Protein AF-A0A1V6D6X5-F1 (afdb_monomer_lite)

Sequence (131 aa):
MLKNALMAVAVLGLVVCLPGCKSKQEQAADQMIDVMQDIANALKTVKDKESAEAAATQIKDLAKKGSEIGKEYKELEKAMSKEERKKMDETYEPKVEEIGKQIEAEMKRIATEVKDPAALMKLGAAMAEMK

Foldseek 3Di:
DDDDDDDDPPPDDDPPPPVPDDDLLRVLLVLLLVLLLVLLVLLVQDQEQVSLLVSLVSLLVSLVVNVVSVVVNVVVVVVDDPVRVVVCCVVRVVSCVVSVVSNVVSLVCCVVRYPDVNSNVSNVVSVVVSD

pLDDT: mean 84.92, std 17.96, range [36.97, 97.69]

Radius of gyration: 22.48 Å; chains: 1; bounding box: 68×30×64 Å

Secondary structure (DSSP, 8-state):
------------S-----TT---HHHHHHHHHHHHHHHHHHHHHT-SSHHHHHHHHHHHHHHHHHHHHHHHHHHHHHHT--HHHHHHHHHHHHHHHHHHHHHHHHHHHHHHHH---HHHHHHHHHHHHTT-

Structure (mmCIF, N/CA/C/O backbone):
data_AF-A0A1V6D6X5-F1
#
_entry.id   AF-A0A1V6D6X5-F1
#
loop_
_atom_site.group_PDB
_atom_site.id
_atom_site.type_symbol
_atom_site.label_atom_id
_atom_site.label_alt_id
_atom_site.label_comp_id
_atom_site.label_asym_id
_atom_site.label_entity_id
_atom_site.label_seq_id
_atom_site.pdbx_PDB_ins_code
_atom_site.Cartn_x
_atom_site.Cartn_y
_atom_site.Cartn_z
_atom_site.occupancy
_atom_site.B_iso_or_equiv
_atom_site.auth_seq_id
_atom_site.auth_comp_id
_atom_site.auth_asym_id
_atom_site.auth_atom_id
_atom_site.pdbx_PDB_model_num
ATOM 1 N N . MET A 1 1 ? 47.234 -21.828 -45.106 1.00 37.16 1 MET A N 1
ATOM 2 C CA . MET A 1 1 ? 47.512 -20.392 -44.911 1.00 37.16 1 MET A CA 1
ATOM 3 C C . MET A 1 1 ? 46.395 -19.808 -44.055 1.00 37.16 1 MET A C 1
ATOM 5 O O . MET A 1 1 ? 45.322 -19.544 -44.570 1.00 37.16 1 MET A O 1
ATOM 9 N N . LEU A 1 2 ? 46.621 -19.701 -42.740 1.00 40.41 2 LEU A N 1
ATOM 10 C CA . LEU A 1 2 ? 45.872 -18.787 -41.872 1.00 40.41 2 LEU A CA 1
ATOM 11 C C . LEU A 1 2 ? 46.326 -17.366 -42.211 1.00 40.41 2 LEU A C 1
ATOM 13 O O . LEU A 1 2 ? 47.541 -17.159 -42.239 1.00 40.41 2 LEU A O 1
ATOM 17 N N . LYS A 1 3 ? 45.390 -16.429 -42.420 1.00 36.97 3 LYS A N 1
ATOM 18 C CA . LYS A 1 3 ? 45.539 -14.987 -42.139 1.00 36.97 3 LYS A CA 1
ATOM 19 C C . LYS A 1 3 ? 44.282 -14.209 -42.563 1.00 36.97 3 LYS A C 1
ATOM 21 O O . LYS A 1 3 ? 43.959 -14.186 -43.743 1.00 36.97 3 LYS A O 1
ATOM 26 N N . ASN A 1 4 ? 43.703 -13.507 -41.580 1.00 39.91 4 ASN A N 1
ATOM 27 C CA . ASN A 1 4 ? 42.884 -12.284 -41.690 1.00 39.91 4 ASN A CA 1
ATOM 28 C C . ASN A 1 4 ? 41.402 -12.500 -42.054 1.00 39.91 4 ASN A C 1
ATOM 30 O O . ASN A 1 4 ? 41.104 -13.172 -43.026 1.00 39.91 4 ASN A O 1
ATOM 34 N N . ALA A 1 5 ? 40.397 -11.930 -41.391 1.00 43.31 5 ALA A N 1
ATOM 35 C CA . ALA A 1 5 ? 40.266 -11.056 -40.222 1.00 43.31 5 ALA A CA 1
ATOM 36 C C . ALA A 1 5 ? 38.785 -11.197 -39.787 1.00 43.31 5 ALA A C 1
ATOM 38 O O . ALA A 1 5 ? 37.908 -11.316 -40.634 1.00 43.31 5 ALA A O 1
ATOM 39 N N . LEU A 1 6 ? 38.479 -11.494 -38.525 1.00 43.44 6 LEU A N 1
ATOM 40 C CA . LEU A 1 6 ? 38.196 -10.532 -37.453 1.00 43.44 6 LEU A CA 1
ATOM 41 C C . LEU A 1 6 ? 37.136 -9.463 -37.810 1.00 43.44 6 LEU A C 1
ATOM 43 O O . LEU A 1 6 ? 37.349 -8.656 -38.706 1.00 43.44 6 LEU A O 1
ATOM 47 N N . MET A 1 7 ? 36.093 -9.415 -36.969 1.00 46.72 7 MET A N 1
ATOM 48 C CA . MET A 1 7 ? 35.145 -8.310 -36.734 1.00 46.72 7 MET A CA 1
ATOM 49 C C . MET A 1 7 ? 33.996 -8.114 -37.735 1.00 46.72 7 MET A C 1
ATOM 51 O O . MET A 1 7 ? 34.069 -7.299 -38.645 1.00 46.72 7 MET A O 1
ATOM 55 N N . ALA A 1 8 ? 32.858 -8.742 -37.432 1.00 42.41 8 ALA A N 1
ATOM 56 C CA . ALA A 1 8 ? 31.541 -8.124 -37.613 1.00 42.41 8 ALA A CA 1
ATOM 57 C C . ALA A 1 8 ? 30.554 -8.697 -36.578 1.00 42.41 8 ALA A C 1
ATOM 59 O O . ALA A 1 8 ? 29.544 -9.310 -36.911 1.00 42.41 8 ALA A O 1
ATOM 60 N N . VAL A 1 9 ? 30.872 -8.529 -35.289 1.00 47.44 9 VAL A N 1
ATOM 61 C CA . VAL A 1 9 ? 29.873 -8.646 -34.217 1.00 47.44 9 VAL A CA 1
ATOM 62 C C . VAL A 1 9 ? 29.096 -7.334 -34.210 1.00 47.44 9 VAL A C 1
ATOM 64 O O . VAL A 1 9 ? 29.437 -6.394 -33.503 1.00 47.44 9 VAL A O 1
ATOM 67 N N . ALA A 1 10 ? 28.065 -7.264 -35.042 1.00 45.91 10 ALA A N 1
ATOM 68 C CA . ALA A 1 10 ? 26.956 -6.341 -34.863 1.00 45.91 10 ALA A CA 1
ATOM 69 C C . ALA A 1 10 ? 25.715 -7.201 -34.620 1.00 45.91 10 ALA A C 1
ATOM 71 O O . ALA A 1 10 ? 24.846 -7.343 -35.476 1.00 45.91 10 ALA A O 1
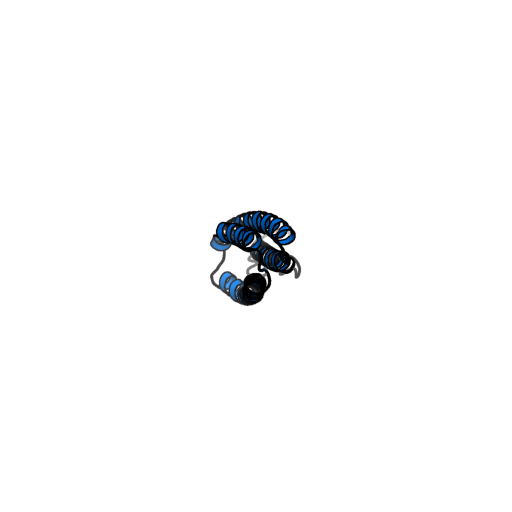ATOM 72 N N . VAL A 1 11 ? 25.685 -7.842 -33.445 1.00 45.53 11 VAL A N 1
ATOM 73 C CA . VAL A 1 11 ? 24.476 -8.461 -32.892 1.00 45.53 11 VAL A CA 1
ATOM 74 C C . VAL A 1 11 ? 23.557 -7.316 -32.477 1.00 45.53 11 VAL A C 1
ATOM 76 O O . VAL A 1 11 ? 23.514 -6.888 -31.328 1.00 45.53 11 VAL A O 1
ATOM 79 N N . LEU A 1 12 ? 22.879 -6.762 -33.474 1.00 49.84 12 LEU A N 1
ATOM 80 C CA . LEU A 1 12 ? 21.722 -5.904 -33.322 1.00 49.84 12 LEU A CA 1
ATOM 81 C C . LEU A 1 12 ? 20.514 -6.844 -33.270 1.00 49.84 12 LEU A C 1
ATOM 83 O O . LEU A 1 12 ? 20.208 -7.513 -34.253 1.00 49.84 12 LEU A O 1
ATOM 87 N N . GLY A 1 13 ? 19.850 -6.911 -32.117 1.00 48.31 13 GLY A N 1
ATOM 88 C CA . GLY A 1 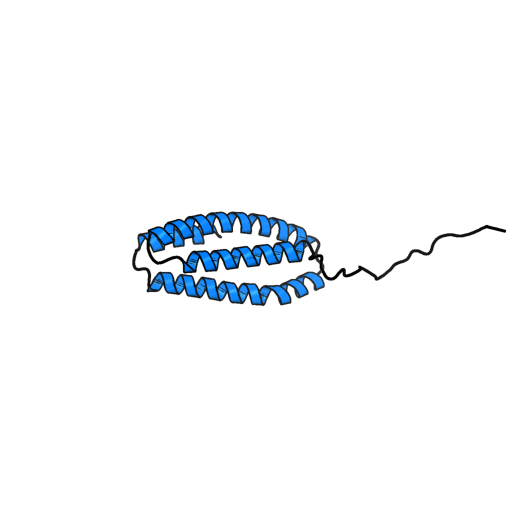13 ? 18.493 -7.455 -32.039 1.00 48.31 13 GLY A CA 1
ATOM 89 C C . GLY A 1 13 ? 18.346 -8.921 -31.634 1.00 48.31 13 GLY A C 1
ATOM 90 O O . GLY A 1 13 ? 17.581 -9.644 -32.260 1.00 48.31 13 GLY A O 1
ATOM 91 N N . LEU A 1 14 ? 18.982 -9.351 -30.543 1.00 45.53 14 LEU A N 1
ATOM 92 C CA . LEU A 1 14 ? 18.427 -10.462 -29.764 1.00 45.53 14 LEU A CA 1
ATOM 93 C C . LEU A 1 14 ? 18.728 -10.269 -28.275 1.00 45.53 14 LEU A C 1
ATOM 95 O O . LEU A 1 14 ? 19.598 -10.916 -27.695 1.00 45.53 14 LEU A O 1
ATOM 99 N N . VAL A 1 15 ? 17.983 -9.354 -27.646 1.00 52.56 15 VAL A N 1
ATOM 100 C CA . VAL A 1 15 ? 17.699 -9.487 -26.215 1.00 52.56 15 VAL A CA 1
ATOM 101 C C . VAL A 1 15 ? 16.956 -10.809 -26.087 1.00 52.56 15 VAL A C 1
ATOM 103 O O . VAL A 1 15 ? 15.800 -10.937 -26.481 1.00 52.56 15 VAL A O 1
ATOM 106 N N . VAL A 1 16 ? 17.681 -11.824 -25.637 1.00 45.62 16 VAL A N 1
ATOM 107 C CA . VAL A 1 16 ? 17.144 -13.129 -25.290 1.00 45.62 16 VAL A CA 1
ATOM 108 C C . VAL A 1 16 ? 16.119 -12.897 -24.181 1.00 45.62 16 VAL A C 1
ATOM 110 O O . VAL A 1 16 ? 16.478 -12.735 -23.018 1.00 45.62 16 VAL A O 1
ATOM 113 N N . CYS A 1 17 ? 14.836 -12.857 -24.541 1.00 43.69 17 CYS A N 1
ATOM 114 C CA . CYS A 1 17 ? 13.752 -13.110 -23.605 1.00 43.69 17 CYS A CA 1
ATOM 115 C C . CYS A 1 17 ? 13.908 -14.554 -23.125 1.00 43.69 17 CYS A C 1
ATOM 117 O O . CYS A 1 17 ? 13.378 -15.479 -23.737 1.00 43.69 17 CYS A O 1
ATOM 119 N N . LEU A 1 18 ? 14.656 -14.751 -22.040 1.00 44.41 18 LEU A N 1
ATOM 120 C CA . LEU A 1 18 ? 14.445 -15.905 -21.180 1.00 44.41 18 LEU A CA 1
ATOM 121 C C . LEU A 1 18 ? 13.045 -15.725 -20.572 1.00 44.41 18 LEU A C 1
ATOM 123 O O . LEU A 1 18 ? 12.845 -14.761 -19.826 1.00 44.41 18 LEU A O 1
ATOM 127 N N . PRO A 1 19 ? 12.063 -16.586 -20.888 1.00 45.12 19 PRO A N 1
ATOM 128 C CA . PRO A 1 19 ? 10.746 -16.524 -20.272 1.00 45.12 19 PRO A CA 1
ATOM 129 C C . PRO A 1 19 ? 10.896 -16.969 -18.814 1.00 45.12 19 PRO A C 1
ATOM 131 O O . PRO A 1 19 ? 10.827 -18.154 -18.506 1.00 45.12 19 PRO A O 1
ATOM 134 N N . GLY A 1 20 ? 11.205 -16.035 -17.915 1.00 53.75 20 GLY A N 1
ATOM 135 C CA . GLY A 1 20 ? 11.351 -16.358 -16.494 1.00 53.75 20 GLY A CA 1
ATOM 136 C C . GLY A 1 20 ? 12.081 -15.333 -15.634 1.00 53.75 20 GLY A C 1
ATOM 137 O O . GLY A 1 20 ? 11.862 -15.320 -14.426 1.00 53.75 20 GLY A O 1
ATOM 138 N N . CYS A 1 21 ? 12.896 -14.443 -16.206 1.00 55.16 21 CYS A N 1
ATOM 139 C CA . CYS A 1 21 ? 13.490 -13.347 -15.437 1.00 55.16 21 CYS A CA 1
ATOM 140 C C . CYS A 1 21 ? 12.652 -12.084 -15.620 1.00 55.16 21 CYS A C 1
ATOM 142 O O . CYS A 1 21 ? 12.795 -11.389 -16.622 1.00 55.16 21 CYS A O 1
ATOM 144 N N . LYS A 1 22 ? 11.784 -11.797 -14.643 1.00 74.88 22 LYS A N 1
ATOM 145 C CA . LYS A 1 22 ? 11.149 -10.479 -14.528 1.00 74.88 22 LYS A CA 1
ATOM 146 C C . LYS A 1 22 ? 12.233 -9.405 -14.441 1.00 74.88 22 LYS A C 1
ATOM 148 O O . LYS A 1 22 ? 13.256 -9.603 -13.779 1.00 74.88 22 LYS A O 1
ATOM 153 N N . SER A 1 23 ? 12.009 -8.282 -15.110 1.00 86.31 23 SER A N 1
ATOM 154 C CA . SER A 1 23 ? 12.841 -7.090 -14.952 1.00 86.31 23 SER A CA 1
ATOM 155 C C . SER A 1 23 ? 12.751 -6.559 -13.515 1.00 86.31 23 SER A C 1
ATOM 157 O O . SER A 1 23 ? 11.817 -6.875 -12.775 1.00 86.31 23 SER A O 1
ATOM 159 N N . LYS A 1 24 ? 13.716 -5.731 -13.096 1.00 89.19 24 LYS A N 1
ATOM 160 C CA . LYS A 1 24 ? 13.664 -5.095 -11.766 1.00 89.19 24 LYS A CA 1
ATOM 161 C C . LYS A 1 24 ? 12.422 -4.211 -11.616 1.00 89.19 24 LYS A C 1
ATOM 163 O O . LYS A 1 24 ? 11.856 -4.124 -10.536 1.00 89.19 24 LYS A O 1
ATOM 168 N N . GLN A 1 25 ? 11.984 -3.602 -12.714 1.00 88.56 25 GLN A N 1
ATOM 169 C CA . GLN A 1 25 ? 10.787 -2.777 -12.816 1.00 88.56 25 GLN A CA 1
ATOM 170 C C . GLN A 1 25 ? 9.518 -3.595 -12.562 1.00 88.56 25 GLN A C 1
ATOM 172 O O . GLN A 1 25 ? 8.711 -3.225 -11.716 1.00 88.56 25 GLN A O 1
ATOM 177 N N . GLU A 1 26 ? 9.368 -4.726 -13.257 1.00 90.06 26 GLU A N 1
ATOM 178 C CA . GLU A 1 26 ? 8.241 -5.647 -13.062 1.00 90.06 26 GLU A CA 1
ATOM 179 C C . GLU A 1 26 ? 8.254 -6.252 -11.656 1.00 90.06 26 GLU A C 1
ATOM 181 O O . GLU A 1 26 ? 7.208 -6.361 -11.026 1.00 90.06 26 GLU A O 1
ATOM 186 N N . GLN A 1 27 ? 9.433 -6.589 -11.125 1.00 93.25 27 GLN A N 1
ATOM 187 C CA . GLN A 1 27 ? 9.561 -7.081 -9.755 1.00 93.25 27 GLN A CA 1
ATOM 188 C C . GLN A 1 27 ? 9.121 -6.030 -8.728 1.00 93.25 27 GLN A C 1
ATOM 190 O O . GLN A 1 27 ? 8.327 -6.353 -7.850 1.00 93.25 27 GLN A O 1
ATOM 195 N N . ALA A 1 28 ? 9.579 -4.782 -8.850 1.00 93.44 28 ALA A N 1
ATOM 196 C CA . ALA A 1 28 ? 9.163 -3.699 -7.961 1.00 93.44 28 ALA A CA 1
ATOM 197 C C . ALA A 1 28 ? 7.655 -3.403 -8.084 1.00 93.44 28 ALA A C 1
ATOM 199 O O . ALA A 1 28 ? 6.982 -3.181 -7.076 1.00 93.44 28 ALA A O 1
ATOM 200 N N . ALA A 1 29 ? 7.100 -3.453 -9.299 1.00 92.62 29 ALA A N 1
ATOM 201 C CA . ALA A 1 29 ? 5.666 -3.292 -9.529 1.00 92.62 29 ALA A CA 1
ATOM 202 C C . ALA A 1 29 ? 4.848 -4.424 -8.884 1.00 92.62 29 ALA A C 1
ATOM 204 O O . ALA A 1 29 ? 3.882 -4.151 -8.176 1.00 92.62 29 ALA A O 1
ATOM 205 N N . ASP A 1 30 ? 5.258 -5.684 -9.056 1.00 94.50 30 ASP A N 1
ATOM 206 C CA . ASP A 1 30 ? 4.615 -6.830 -8.404 1.00 94.50 30 ASP A CA 1
ATOM 207 C C . ASP A 1 30 ? 4.690 -6.728 -6.877 1.00 94.50 30 ASP A C 1
ATOM 209 O O . ASP A 1 30 ? 3.688 -6.925 -6.199 1.00 94.50 30 ASP A O 1
ATOM 213 N N . GLN A 1 31 ? 5.844 -6.350 -6.323 1.00 95.62 31 GLN A N 1
ATOM 214 C CA . GLN A 1 31 ? 5.986 -6.167 -4.878 1.00 95.62 31 GLN A CA 1
ATOM 215 C C . GLN A 1 31 ? 5.073 -5.058 -4.344 1.00 95.62 31 GLN A C 1
ATOM 217 O O . GLN A 1 31 ? 4.564 -5.165 -3.229 1.00 95.62 31 GLN A O 1
ATO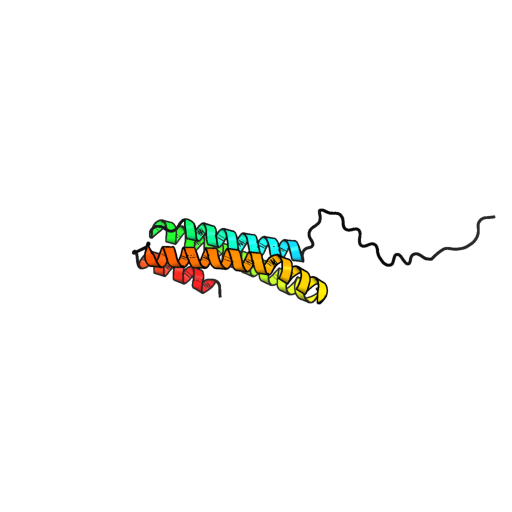M 222 N N . MET A 1 32 ? 4.854 -3.994 -5.120 1.00 94.88 32 MET A N 1
ATOM 223 C CA . MET A 1 32 ? 3.908 -2.943 -4.753 1.00 94.88 32 MET A CA 1
ATOM 224 C C . MET A 1 32 ? 2.456 -3.447 -4.790 1.00 94.88 32 MET A C 1
ATOM 226 O O . MET A 1 32 ? 1.672 -3.123 -3.897 1.00 94.88 32 MET A O 1
ATOM 230 N N . ILE A 1 33 ? 2.102 -4.261 -5.788 1.00 96.31 33 ILE A N 1
ATOM 231 C CA . ILE A 1 33 ? 0.803 -4.946 -5.858 1.00 96.31 33 ILE A CA 1
ATOM 232 C C . ILE A 1 33 ? 0.597 -5.843 -4.634 1.00 96.31 33 ILE A C 1
ATOM 234 O O . ILE A 1 33 ? -0.451 -5.755 -3.995 1.00 96.31 33 ILE A O 1
ATOM 238 N N . ASP A 1 34 ? 1.604 -6.631 -4.257 1.00 97.25 34 ASP A N 1
ATOM 239 C CA . ASP A 1 34 ? 1.553 -7.486 -3.069 1.00 97.25 34 ASP A CA 1
ATOM 240 C C . ASP A 1 34 ? 1.326 -6.657 -1.797 1.00 97.25 34 ASP A C 1
ATOM 242 O O . ASP A 1 34 ? 0.464 -6.991 -0.988 1.00 97.25 34 ASP A O 1
ATOM 246 N N . VAL A 1 35 ? 2.024 -5.523 -1.645 1.00 97.44 35 VAL A N 1
ATOM 247 C CA . VAL A 1 35 ? 1.814 -4.606 -0.510 1.00 97.44 35 VAL A CA 1
ATOM 248 C C . VAL A 1 35 ? 0.373 -4.093 -0.466 1.00 97.44 35 VAL A C 1
ATOM 250 O O . VAL A 1 35 ? -0.243 -4.103 0.599 1.00 97.44 35 VAL A O 1
ATOM 253 N N . MET A 1 36 ? -0.193 -3.663 -1.596 1.00 95.56 36 MET A N 1
ATOM 254 C CA . MET A 1 36 ? -1.587 -3.206 -1.635 1.00 95.56 36 MET A CA 1
ATOM 255 C C . MET A 1 36 ? -2.569 -4.336 -1.308 1.00 95.56 36 MET A C 1
ATOM 257 O O . MET A 1 36 ? -3.545 -4.124 -0.585 1.00 95.56 36 MET A O 1
ATOM 261 N N . GLN A 1 37 ? -2.305 -5.546 -1.800 1.00 97.69 37 GLN A N 1
ATOM 262 C CA . GLN A 1 37 ? -3.130 -6.714 -1.516 1.00 97.69 37 GLN A CA 1
ATOM 263 C C . GLN A 1 37 ? -3.074 -7.096 -0.032 1.00 97.69 37 GLN A C 1
ATOM 265 O O . GLN A 1 37 ? -4.109 -7.419 0.557 1.00 97.69 37 GLN A O 1
ATOM 270 N N . ASP A 1 38 ? -1.897 -7.009 0.588 1.00 97.56 38 ASP A N 1
ATOM 271 C CA . ASP A 1 38 ? -1.699 -7.244 2.017 1.00 97.56 38 ASP A CA 1
ATOM 272 C C . ASP A 1 38 ? -2.426 -6.198 2.868 1.00 97.56 38 ASP A C 1
ATOM 274 O O . ASP A 1 38 ? -3.026 -6.548 3.884 1.00 97.56 38 ASP A O 1
ATOM 278 N N . ILE A 1 39 ? -2.467 -4.935 2.431 1.00 96.31 39 ILE A N 1
ATOM 279 C CA . ILE A 1 39 ? -3.268 -3.889 3.086 1.00 96.31 39 ILE A CA 1
ATOM 280 C C . ILE A 1 39 ? -4.757 -4.230 3.010 1.00 96.31 39 ILE A C 1
ATOM 282 O O . ILE A 1 39 ? -5.443 -4.204 4.033 1.00 96.31 39 ILE A O 1
ATOM 286 N N . ALA A 1 40 ? -5.263 -4.609 1.832 1.00 96.44 40 ALA A N 1
ATOM 287 C CA . ALA A 1 40 ? -6.651 -5.046 1.686 1.00 96.44 40 ALA A CA 1
ATOM 288 C C . ALA A 1 40 ? -6.963 -6.240 2.605 1.00 96.44 40 ALA A C 1
ATOM 290 O O . ALA A 1 40 ? -8.017 -6.291 3.240 1.00 96.44 40 ALA A O 1
ATOM 291 N N . ASN A 1 41 ? -6.032 -7.188 2.725 1.00 97.38 41 ASN A N 1
ATOM 292 C CA . ASN A 1 41 ? -6.180 -8.347 3.599 1.00 97.38 41 ASN A CA 1
ATOM 293 C C . ASN A 1 41 ? -6.151 -7.973 5.085 1.00 97.38 41 ASN A C 1
ATOM 295 O O . ASN A 1 41 ? -6.965 -8.497 5.842 1.00 97.38 41 ASN A O 1
ATOM 299 N N . ALA A 1 42 ? -5.292 -7.042 5.503 1.00 97.06 42 ALA A N 1
ATOM 300 C CA . ALA A 1 42 ? -5.282 -6.524 6.869 1.00 97.06 42 ALA A CA 1
ATOM 301 C C . ALA A 1 42 ? -6.629 -5.871 7.218 1.00 97.06 42 ALA A C 1
ATOM 303 O O . ALA A 1 42 ? -7.213 -6.173 8.260 1.00 97.06 42 ALA A O 1
ATOM 304 N N . LEU A 1 43 ? -7.185 -5.059 6.313 1.00 96.25 43 LEU A N 1
ATOM 305 C CA . LEU A 1 43 ? -8.490 -4.413 6.496 1.00 96.25 43 LEU A CA 1
ATOM 306 C C . LEU A 1 43 ? -9.648 -5.420 6.627 1.00 96.25 43 LEU A C 1
ATOM 308 O O . LEU A 1 43 ? -10.524 -5.239 7.475 1.00 96.25 43 LEU A O 1
ATOM 312 N N . LYS A 1 44 ? -9.626 -6.534 5.882 1.00 96.44 44 LYS A N 1
ATOM 313 C CA . LYS A 1 44 ? -10.622 -7.620 6.023 1.00 96.44 44 LYS A CA 1
ATOM 314 C C . LYS A 1 44 ? -10.685 -8.205 7.436 1.00 96.44 44 LYS A C 1
ATOM 316 O O . LYS A 1 44 ? -11.730 -8.706 7.849 1.00 96.44 44 LYS A O 1
ATOM 321 N N . THR A 1 45 ? -9.581 -8.173 8.185 1.00 96.12 45 THR A N 1
ATOM 322 C CA . THR A 1 45 ? -9.535 -8.741 9.544 1.00 96.12 45 THR A CA 1
ATOM 323 C C . THR A 1 45 ? -10.251 -7.883 10.584 1.00 96.12 45 THR A C 1
ATOM 325 O O . THR A 1 45 ? -10.606 -8.387 11.649 1.00 96.12 45 THR A O 1
ATOM 328 N N . VAL A 1 46 ? -10.503 -6.610 10.275 1.00 96.19 46 VAL A N 1
ATOM 329 C CA . VAL A 1 46 ? -11.020 -5.629 11.228 1.00 96.19 46 VAL A CA 1
ATOM 330 C C . VAL A 1 46 ? -12.499 -5.871 11.514 1.00 96.19 46 VAL A C 1
ATOM 332 O O . VAL A 1 46 ? -13.361 -5.708 10.646 1.00 96.19 46 VAL A O 1
ATOM 335 N N . LYS A 1 47 ? -12.807 -6.199 12.766 1.00 92.38 47 LYS A N 1
ATOM 336 C CA . LYS A 1 47 ? -14.178 -6.389 13.272 1.00 92.38 47 LYS A CA 1
ATOM 337 C C . LYS A 1 47 ? -14.453 -5.588 14.542 1.00 92.38 47 LYS A C 1
ATOM 339 O O . LYS A 1 47 ? -15.603 -5.301 14.857 1.00 92.38 47 LYS A O 1
ATOM 344 N N . ASP A 1 48 ? -13.396 -5.221 15.250 1.00 91.12 48 ASP A N 1
ATOM 345 C CA . ASP A 1 48 ? -13.418 -4.597 16.564 1.00 91.12 48 ASP A CA 1
ATOM 346 C C . ASP A 1 48 ? -12.117 -3.812 16.795 1.00 91.12 48 ASP A C 1
ATOM 348 O O . ASP A 1 48 ? -11.277 -3.662 15.905 1.00 91.12 48 ASP A O 1
ATOM 352 N N . LYS A 1 49 ? -11.952 -3.287 18.008 1.00 90.94 49 LYS A N 1
ATOM 353 C CA . LYS A 1 49 ? -10.780 -2.508 18.401 1.00 90.94 49 LYS A CA 1
ATOM 354 C C . LYS A 1 49 ? -9.477 -3.303 18.384 1.00 90.94 49 LYS A C 1
ATOM 356 O O . LYS A 1 49 ? -8.465 -2.760 17.953 1.00 90.94 49 LYS A O 1
ATOM 361 N N . GLU A 1 50 ? -9.480 -4.547 18.849 1.00 93.31 50 GLU A N 1
ATOM 362 C CA . GLU A 1 50 ? -8.257 -5.353 18.937 1.00 93.31 50 GLU A CA 1
ATOM 363 C C . GLU A 1 50 ? -7.735 -5.697 17.538 1.00 93.31 50 GLU A C 1
ATOM 365 O O . GLU A 1 50 ? -6.569 -5.460 17.218 1.00 93.31 50 GLU A O 1
ATOM 370 N N . SER A 1 51 ? -8.630 -6.147 16.657 1.00 95.50 51 SER A N 1
ATOM 371 C CA . SER A 1 51 ? -8.305 -6.392 15.250 1.00 95.50 51 SER A CA 1
ATOM 372 C C . SER A 1 51 ? -7.929 -5.108 14.498 1.00 95.50 51 SER A C 1
ATOM 374 O O . SER A 1 51 ? -7.020 -5.139 13.670 1.00 95.50 51 SER A O 1
ATOM 376 N N . ALA A 1 52 ? -8.538 -3.960 14.818 1.00 94.38 52 ALA A N 1
ATOM 377 C CA . ALA A 1 52 ? -8.129 -2.663 14.270 1.00 94.38 52 ALA A CA 1
ATOM 378 C C . ALA A 1 52 ? -6.712 -2.253 14.696 1.00 94.38 52 ALA A C 1
ATOM 380 O O . ALA A 1 52 ? -5.970 -1.688 13.896 1.00 94.38 52 ALA A O 1
ATOM 381 N N . GLU A 1 53 ? -6.319 -2.532 15.939 1.00 93.69 53 GLU A N 1
ATOM 382 C CA . GLU A 1 53 ? -4.968 -2.267 16.445 1.00 93.69 53 GLU A CA 1
ATOM 383 C C . GLU A 1 53 ? -3.912 -3.123 15.740 1.00 93.69 53 GLU A C 1
ATOM 385 O O . GLU A 1 53 ? -2.870 -2.609 15.314 1.00 93.69 53 GLU A O 1
ATOM 390 N N . ALA A 1 54 ? -4.204 -4.413 15.573 1.00 95.19 54 ALA A N 1
ATOM 391 C CA . ALA A 1 54 ? -3.346 -5.331 14.838 1.00 95.19 54 ALA A CA 1
ATOM 392 C C . ALA A 1 54 ? -3.207 -4.908 13.366 1.00 95.19 54 ALA A C 1
ATOM 394 O O . ALA A 1 54 ? -2.086 -4.744 12.876 1.00 95.19 54 ALA A O 1
ATOM 395 N N . ALA A 1 55 ? -4.329 -4.640 12.690 1.00 96.50 55 ALA A N 1
ATOM 396 C CA . ALA A 1 55 ? -4.338 -4.186 11.303 1.00 96.50 55 ALA A CA 1
ATOM 397 C C . ALA A 1 55 ? -3.606 -2.845 11.136 1.00 96.50 55 ALA A C 1
ATOM 399 O O . ALA A 1 55 ? -2.810 -2.695 10.216 1.00 96.50 55 ALA A O 1
ATOM 400 N N . ALA A 1 56 ? -3.800 -1.885 12.046 1.00 94.25 56 ALA A N 1
ATOM 401 C CA . ALA A 1 56 ? -3.108 -0.597 12.001 1.00 94.25 56 ALA A CA 1
ATOM 402 C C . ALA A 1 56 ? -1.581 -0.751 12.101 1.00 94.25 56 ALA A C 1
ATOM 404 O O . ALA A 1 56 ? -0.843 -0.056 11.403 1.00 94.25 56 ALA A O 1
ATOM 405 N N . THR A 1 57 ? -1.101 -1.674 12.939 1.00 95.25 57 THR A N 1
ATOM 406 C CA . THR A 1 57 ? 0.333 -1.981 13.049 1.00 95.25 57 THR A CA 1
ATOM 407 C C . THR A 1 57 ? 0.866 -2.584 11.749 1.00 95.25 57 THR A C 1
ATOM 409 O O . THR A 1 57 ? 1.874 -2.115 11.224 1.00 95.25 57 THR A O 1
ATOM 412 N N . GLN A 1 58 ? 0.151 -3.559 11.181 1.00 95.81 58 GLN A N 1
ATOM 413 C CA . GLN A 1 58 ? 0.523 -4.178 9.906 1.00 95.81 58 GLN A CA 1
ATOM 414 C C . GLN A 1 58 ? 0.545 -3.165 8.758 1.00 95.81 58 GLN A C 1
ATOM 416 O O . GLN A 1 58 ? 1.511 -3.116 8.002 1.00 95.81 58 GLN A O 1
ATOM 421 N N . ILE A 1 59 ? -0.479 -2.314 8.654 1.00 95.44 59 ILE A N 1
ATOM 422 C CA . ILE A 1 59 ? -0.582 -1.281 7.616 1.00 95.44 59 ILE A CA 1
ATOM 423 C C . ILE A 1 59 ? 0.582 -0.291 7.716 1.00 95.44 59 ILE A C 1
ATOM 425 O O . ILE A 1 59 ? 1.150 0.069 6.690 1.00 95.44 59 ILE A O 1
ATOM 429 N N . LYS A 1 60 ? 1.002 0.105 8.925 1.00 94.00 60 LYS A N 1
ATOM 430 C CA . LYS A 1 60 ? 2.175 0.980 9.114 1.00 94.00 60 LYS A CA 1
ATOM 431 C C . LYS A 1 60 ? 3.462 0.352 8.581 1.00 94.00 60 LYS A C 1
ATOM 433 O O . LYS A 1 60 ? 4.268 1.042 7.958 1.00 94.00 60 LYS A O 1
ATOM 438 N N . ASP A 1 61 ? 3.675 -0.938 8.813 1.00 94.88 61 ASP A N 1
ATOM 439 C CA . ASP A 1 61 ? 4.877 -1.621 8.328 1.00 94.88 61 ASP A CA 1
ATOM 440 C C . ASP A 1 61 ? 4.821 -1.871 6.815 1.00 94.88 61 ASP A C 1
ATOM 442 O O . ASP A 1 61 ? 5.813 -1.656 6.113 1.00 94.88 61 ASP A O 1
ATOM 446 N N . LEU A 1 62 ? 3.640 -2.207 6.289 1.00 96.00 62 LEU A N 1
ATOM 447 C CA . LEU A 1 62 ? 3.383 -2.292 4.851 1.00 96.00 62 LEU A CA 1
ATOM 448 C C . LEU A 1 62 ? 3.595 -0.941 4.154 1.00 96.00 62 LEU A C 1
ATOM 450 O O . LEU A 1 62 ? 4.188 -0.903 3.080 1.00 96.00 62 LEU A O 1
ATOM 454 N N . ALA A 1 63 ? 3.202 0.171 4.779 1.00 92.62 63 ALA A N 1
ATOM 455 C CA . ALA A 1 63 ? 3.415 1.517 4.252 1.00 92.62 63 ALA A CA 1
ATOM 456 C C . ALA A 1 63 ? 4.906 1.864 4.136 1.00 92.62 63 ALA A C 1
ATOM 458 O O . ALA A 1 63 ? 5.336 2.409 3.118 1.00 92.62 63 ALA A O 1
ATOM 459 N N . LYS A 1 64 ? 5.723 1.502 5.137 1.00 93.94 64 LYS A N 1
ATOM 460 C CA . LYS A 1 64 ? 7.186 1.680 5.069 1.00 93.94 64 LYS A CA 1
ATOM 461 C C . LYS A 1 64 ? 7.780 0.874 3.917 1.00 93.94 64 LYS A C 1
ATOM 463 O O . LYS A 1 64 ? 8.501 1.436 3.095 1.00 93.94 64 LYS A O 1
ATOM 468 N N . LYS A 1 65 ? 7.415 -0.409 3.815 1.00 94.25 65 LYS A N 1
ATOM 469 C CA . LYS A 1 65 ? 7.857 -1.297 2.731 1.00 94.25 65 LYS A CA 1
ATOM 470 C C . LYS A 1 65 ? 7.452 -0.747 1.359 1.00 94.25 65 LYS A C 1
ATOM 472 O O . LYS A 1 65 ? 8.283 -0.660 0.461 1.00 94.25 65 LYS A O 1
ATOM 477 N N . GLY A 1 66 ? 6.200 -0.315 1.210 1.00 94.00 66 GLY A N 1
ATOM 478 C CA . GLY A 1 66 ? 5.703 0.328 -0.005 1.00 94.00 66 GLY A CA 1
ATOM 479 C C . GLY A 1 66 ? 6.473 1.606 -0.345 1.00 94.00 66 GLY A C 1
ATOM 480 O O . GLY A 1 66 ? 6.840 1.811 -1.496 1.00 94.00 66 GLY A O 1
ATOM 481 N N . SER A 1 67 ? 6.804 2.441 0.644 1.00 93.88 67 SER A N 1
ATOM 482 C CA . SER A 1 67 ? 7.613 3.651 0.432 1.00 93.88 67 SER A CA 1
ATOM 483 C C . SER A 1 67 ? 9.013 3.333 -0.104 1.00 93.88 67 SER A C 1
ATOM 485 O O . SER A 1 67 ? 9.497 4.014 -1.009 1.00 93.88 67 SER A O 1
ATOM 487 N N . GLU A 1 68 ? 9.665 2.297 0.425 1.00 94.75 68 GLU A N 1
ATOM 488 C CA . GLU A 1 68 ? 10.984 1.849 -0.034 1.00 94.75 68 GLU A CA 1
ATOM 489 C C . GLU A 1 68 ? 10.933 1.320 -1.471 1.00 94.75 68 GLU A C 1
ATOM 491 O O . GLU A 1 68 ? 11.687 1.800 -2.320 1.00 94.75 68 GLU A O 1
ATOM 496 N N . ILE A 1 69 ? 9.977 0.434 -1.770 1.00 94.38 69 ILE A N 1
ATOM 497 C CA . ILE A 1 69 ? 9.753 -0.086 -3.127 1.00 94.38 69 ILE A CA 1
ATOM 498 C C . ILE A 1 69 ? 9.429 1.061 -4.090 1.00 94.38 69 ILE A C 1
ATOM 500 O O . ILE A 1 69 ? 9.961 1.118 -5.193 1.00 94.38 69 ILE A O 1
ATOM 504 N N . GLY A 1 70 ? 8.595 2.018 -3.678 1.00 92.25 70 GLY A N 1
ATOM 505 C CA . GLY A 1 70 ? 8.224 3.169 -4.500 1.00 92.25 70 GLY A CA 1
ATOM 506 C C . GLY A 1 70 ? 9.407 4.085 -4.819 1.00 92.25 70 GLY A C 1
ATOM 507 O O . GLY A 1 70 ? 9.474 4.644 -5.914 1.00 92.25 70 GLY A O 1
ATOM 508 N N . LYS A 1 71 ? 10.368 4.232 -3.898 1.00 93.69 71 LYS A N 1
ATOM 509 C CA . LYS A 1 71 ? 11.625 4.950 -4.166 1.00 93.69 71 LYS A CA 1
ATOM 510 C C . LYS A 1 71 ? 12.484 4.194 -5.174 1.00 93.69 71 LYS A C 1
ATOM 512 O O . LYS A 1 71 ? 12.957 4.810 -6.124 1.00 93.69 71 LYS A O 1
ATOM 517 N N . GLU A 1 72 ? 12.650 2.884 -4.998 1.00 92.00 72 GLU A N 1
ATOM 518 C CA . GLU A 1 72 ? 13.389 2.045 -5.948 1.00 92.00 72 GLU A CA 1
ATOM 519 C C . GLU A 1 72 ? 12.757 2.102 -7.343 1.00 92.00 72 GLU A C 1
ATOM 521 O O . GLU A 1 72 ? 13.438 2.384 -8.328 1.00 92.00 72 GLU A O 1
ATOM 526 N N . TYR A 1 73 ? 11.437 1.941 -7.416 1.00 90.31 73 TYR A N 1
ATOM 527 C CA . TYR A 1 73 ? 10.675 2.022 -8.653 1.00 90.31 73 TYR A CA 1
ATOM 528 C C . TYR A 1 73 ? 10.864 3.365 -9.363 1.00 90.31 73 TYR A C 1
ATOM 530 O O . TYR A 1 73 ? 11.139 3.384 -10.558 1.00 90.31 73 TYR A O 1
ATOM 538 N N . LYS A 1 74 ? 10.789 4.492 -8.639 1.00 91.44 74 LYS A N 1
ATOM 539 C CA . LYS A 1 74 ? 11.010 5.831 -9.214 1.00 91.44 74 LYS A CA 1
ATOM 540 C C . LYS A 1 74 ? 12.405 5.996 -9.811 1.00 91.44 74 LYS A C 1
ATOM 542 O O . LYS A 1 74 ? 12.554 6.670 -10.827 1.00 91.44 74 LYS A O 1
ATOM 547 N N . GLU A 1 75 ? 13.433 5.412 -9.201 1.00 92.50 75 GLU A N 1
ATOM 548 C CA . GLU A 1 75 ? 14.781 5.443 -9.776 1.00 92.50 75 GLU A CA 1
ATOM 549 C C . GLU A 1 75 ? 14.879 4.567 -11.030 1.00 92.50 75 GLU A C 1
ATOM 551 O O . GLU A 1 75 ? 15.462 4.991 -12.030 1.00 92.50 75 GLU A O 1
ATOM 556 N N . LEU A 1 76 ? 14.254 3.386 -11.021 1.00 88.94 76 LEU A N 1
ATOM 557 C CA . LEU A 1 76 ? 14.195 2.505 -12.189 1.00 88.94 76 LEU A CA 1
ATOM 558 C C . LEU A 1 76 ? 13.387 3.121 -13.344 1.00 88.94 76 LEU A C 1
ATOM 560 O O . LEU A 1 76 ? 13.754 2.966 -14.509 1.00 88.94 76 LEU A O 1
ATOM 564 N N . GLU A 1 77 ? 12.322 3.858 -13.033 1.00 87.88 77 GLU A N 1
ATOM 565 C CA . GLU A 1 77 ? 11.442 4.511 -14.003 1.00 87.88 77 GLU A CA 1
ATOM 566 C C . GLU A 1 77 ? 12.158 5.574 -14.839 1.00 87.88 77 GLU A C 1
ATOM 568 O O . GLU A 1 77 ? 11.876 5.712 -16.034 1.00 87.88 77 GLU A O 1
ATOM 573 N N . LYS A 1 78 ? 13.131 6.283 -14.254 1.00 90.88 78 LYS A N 1
ATOM 574 C CA . LYS A 1 78 ? 13.950 7.272 -14.979 1.00 90.88 78 LYS A CA 1
ATOM 575 C C . LYS A 1 78 ? 14.722 6.651 -16.141 1.00 90.88 78 LYS A C 1
ATOM 577 O O . LYS A 1 78 ? 14.992 7.339 -17.122 1.00 90.88 78 LYS A O 1
ATOM 582 N N . ALA A 1 79 ? 15.076 5.372 -16.028 1.00 88.81 79 ALA A N 1
ATOM 583 C CA . ALA A 1 79 ? 15.791 4.634 -17.062 1.00 88.81 79 ALA A CA 1
ATOM 584 C C . ALA A 1 79 ? 14.859 3.999 -18.109 1.00 88.81 79 ALA A C 1
ATOM 586 O O . ALA A 1 79 ? 15.348 3.487 -19.112 1.00 88.81 79 ALA A O 1
ATOM 587 N N . MET A 1 80 ? 13.536 4.029 -17.904 1.00 87.94 80 MET A N 1
ATOM 588 C CA . MET A 1 80 ? 12.583 3.414 -18.827 1.00 87.94 80 MET A CA 1
ATOM 589 C C . MET A 1 80 ? 12.326 4.271 -20.068 1.00 87.94 80 MET A C 1
ATOM 591 O O . MET A 1 80 ? 12.217 5.504 -20.015 1.00 87.94 80 MET A O 1
ATOM 595 N N . SER A 1 81 ? 12.134 3.606 -21.202 1.00 91.81 81 SER A N 1
ATOM 596 C CA . SER A 1 81 ? 11.562 4.218 -22.398 1.00 91.81 81 SER A CA 1
ATOM 597 C C . SER A 1 81 ? 10.067 4.527 -22.211 1.00 91.81 81 SER A C 1
ATOM 599 O O . SER A 1 81 ? 9.413 4.094 -21.261 1.00 91.81 81 SER A O 1
ATOM 601 N N . LYS A 1 82 ? 9.489 5.311 -23.132 1.00 92.25 82 LYS A N 1
ATOM 602 C CA . LYS A 1 82 ? 8.039 5.581 -23.131 1.00 92.25 82 LYS A CA 1
ATOM 603 C C . LYS A 1 82 ? 7.213 4.321 -23.410 1.00 92.25 82 LYS A C 1
ATOM 605 O O . LYS A 1 82 ? 6.127 4.188 -22.861 1.00 92.25 82 LYS A O 1
ATOM 610 N N . GLU A 1 83 ? 7.721 3.432 -24.257 1.00 91.00 83 GLU A N 1
ATOM 611 C CA . GLU A 1 83 ? 7.039 2.194 -24.643 1.00 91.00 83 GLU A CA 1
ATOM 612 C C . GLU A 1 83 ? 7.002 1.198 -23.481 1.00 91.00 83 GLU A C 1
ATOM 614 O O . GLU A 1 83 ? 5.952 0.621 -23.215 1.00 91.00 83 GLU A O 1
ATOM 619 N N . GLU A 1 84 ? 8.105 1.061 -22.738 1.00 88.88 84 GLU A N 1
ATOM 620 C CA . GLU A 1 84 ? 8.165 0.229 -21.528 1.00 88.88 84 GLU A CA 1
ATOM 621 C C . GLU A 1 84 ? 7.221 0.742 -20.438 1.00 88.88 84 GLU A C 1
ATOM 623 O O . GLU A 1 84 ? 6.446 -0.047 -19.901 1.00 88.88 84 GLU A O 1
ATOM 628 N N . ARG A 1 85 ? 7.207 2.061 -20.181 1.00 89.38 85 ARG A N 1
ATOM 629 C CA . ARG A 1 85 ? 6.248 2.674 -19.244 1.00 89.38 85 ARG A CA 1
ATOM 630 C C . ARG A 1 85 ? 4.803 2.373 -19.629 1.00 89.38 85 ARG A C 1
ATOM 632 O O . ARG A 1 85 ? 4.066 1.845 -18.811 1.00 89.38 85 ARG A O 1
ATOM 639 N N . LYS A 1 86 ? 4.427 2.604 -20.894 1.00 92.69 86 LYS A N 1
ATOM 640 C CA . LYS A 1 86 ? 3.064 2.322 -21.377 1.00 92.69 86 LYS A CA 1
ATOM 641 C C . LYS A 1 86 ? 2.672 0.861 -21.160 1.00 92.69 86 LYS A C 1
ATOM 643 O O . LYS A 1 86 ? 1.552 0.576 -20.759 1.00 92.69 86 LYS A O 1
ATOM 648 N N . LYS A 1 87 ? 3.597 -0.066 -21.420 1.00 91.12 87 LYS A N 1
ATOM 649 C CA . LYS A 1 87 ? 3.359 -1.503 -21.252 1.00 91.12 87 LYS A CA 1
ATOM 650 C C . LYS A 1 87 ? 3.170 -1.882 -19.782 1.00 91.12 87 LYS A C 1
ATOM 652 O O . LYS A 1 87 ? 2.356 -2.751 -19.475 1.00 91.12 87 LYS A O 1
ATOM 657 N N . MET A 1 88 ? 3.909 -1.235 -18.884 1.00 90.88 88 MET A N 1
ATOM 658 C CA . MET A 1 88 ? 3.717 -1.393 -17.446 1.00 90.88 88 MET A CA 1
ATOM 659 C C . MET A 1 88 ? 2.384 -0.816 -16.989 1.00 90.88 88 MET A C 1
ATOM 661 O O . MET A 1 88 ? 1.656 -1.526 -16.303 1.00 90.88 88 MET A O 1
ATOM 665 N N . ASP A 1 89 ? 2.027 0.392 -17.421 1.00 92.06 89 ASP A N 1
ATOM 666 C CA . ASP A 1 89 ? 0.735 1.004 -17.097 1.00 92.06 89 ASP A CA 1
ATOM 667 C C . ASP A 1 89 ? -0.413 0.076 -17.528 1.00 92.06 89 ASP A C 1
ATOM 669 O O . ASP A 1 89 ? -1.199 -0.361 -16.693 1.00 92.06 89 ASP A O 1
ATOM 673 N N . GLU A 1 90 ? -0.422 -0.379 -18.786 1.00 95.44 90 GLU A N 1
ATOM 674 C CA . GLU A 1 90 ? -1.434 -1.313 -19.310 1.00 95.44 90 GLU A CA 1
ATOM 675 C C . GLU A 1 90 ? -1.514 -2.639 -18.524 1.00 95.44 90 GLU A C 1
ATOM 677 O O . GLU A 1 90 ? -2.584 -3.240 -18.419 1.00 95.44 90 GLU A O 1
ATOM 682 N N . THR A 1 91 ? -0.393 -3.112 -17.970 1.00 92.56 91 THR A N 1
ATOM 683 C CA . THR A 1 91 ? -0.320 -4.393 -17.245 1.00 92.56 91 THR A CA 1
ATOM 684 C C . THR A 1 91 ? -0.738 -4.270 -15.780 1.00 92.56 91 THR A C 1
ATOM 686 O O . THR A 1 91 ? -1.324 -5.201 -15.217 1.00 92.56 91 THR A O 1
ATOM 689 N N . TYR A 1 92 ? -0.389 -3.157 -15.137 1.00 94.50 92 TYR A N 1
ATOM 690 C CA . TYR A 1 92 ? -0.491 -2.995 -13.690 1.00 94.50 92 TYR A CA 1
ATOM 691 C C . TYR A 1 92 ? -1.641 -2.083 -13.271 1.00 94.50 92 TYR A C 1
ATOM 693 O O . TYR A 1 92 ? -2.251 -2.370 -12.245 1.00 94.50 92 TYR A O 1
ATOM 701 N N . GLU A 1 93 ? -2.005 -1.066 -14.056 1.00 95.06 93 GLU A N 1
ATOM 702 C CA . GLU A 1 93 ? -3.120 -0.155 -13.754 1.00 95.06 93 GLU A CA 1
ATOM 703 C C . GLU A 1 93 ? -4.431 -0.902 -13.445 1.00 95.06 93 GLU A C 1
ATOM 705 O O . GLU A 1 93 ? -5.012 -0.624 -12.394 1.00 95.06 93 GLU A O 1
ATOM 710 N N . PRO A 1 94 ? -4.859 -1.930 -14.215 1.00 96.62 94 PRO A N 1
ATOM 711 C CA . PRO A 1 94 ? -6.073 -2.678 -13.883 1.00 96.62 94 PRO A CA 1
ATOM 712 C C . PRO A 1 94 ? -5.985 -3.403 -12.533 1.00 96.62 94 PRO A C 1
ATOM 714 O O . PRO A 1 94 ? -6.974 -3.489 -11.808 1.00 96.62 94 PRO A O 1
ATOM 717 N N . LYS A 1 95 ? -4.796 -3.904 -12.168 1.00 96.12 95 LYS A N 1
ATOM 718 C CA . LYS A 1 95 ? -4.568 -4.582 -10.880 1.00 96.12 95 LYS A CA 1
ATOM 719 C C . LYS A 1 95 ? -4.613 -3.587 -9.724 1.00 96.12 95 LYS A C 1
ATOM 721 O O . LYS A 1 95 ? -5.199 -3.880 -8.686 1.00 96.12 95 LYS A O 1
ATOM 726 N N . VAL A 1 96 ? -4.009 -2.409 -9.909 1.00 94.94 96 VAL A N 1
ATOM 727 C CA . VAL A 1 96 ? -4.075 -1.314 -8.933 1.00 94.94 96 VAL A CA 1
ATOM 728 C C . VAL A 1 96 ? -5.521 -0.874 -8.734 1.00 94.94 96 VAL A C 1
ATOM 730 O O . VAL A 1 96 ? -5.956 -0.722 -7.596 1.00 94.94 96 VAL A O 1
ATOM 733 N N . GLU A 1 97 ? -6.283 -0.715 -9.816 1.00 96.38 97 GLU A N 1
ATOM 734 C CA . GLU A 1 97 ? -7.694 -0.338 -9.749 1.00 96.38 97 GLU A CA 1
ATOM 735 C C . GLU A 1 97 ? -8.530 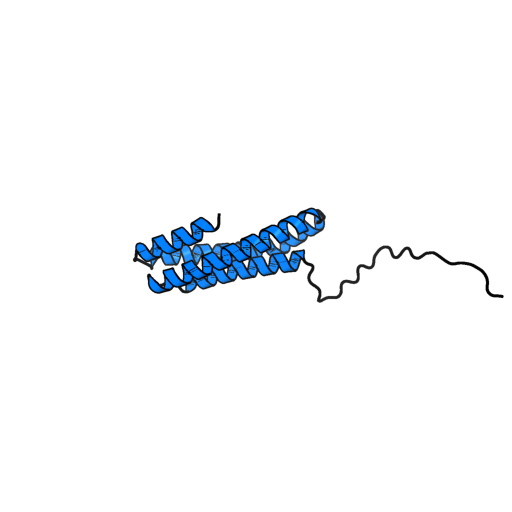-1.399 -9.018 1.00 96.38 97 GLU A C 1
ATOM 737 O O . GLU A 1 97 ? -9.337 -1.067 -8.147 1.00 96.38 97 GLU A O 1
ATOM 742 N N . GLU A 1 98 ? -8.327 -2.681 -9.333 1.00 97.00 98 GLU A N 1
ATOM 743 C CA . GLU A 1 98 ? -9.028 -3.785 -8.678 1.00 97.00 98 GLU A CA 1
ATOM 744 C C . GLU A 1 98 ? -8.754 -3.814 -7.170 1.00 97.00 98 GLU A C 1
ATOM 746 O O . GLU A 1 98 ? -9.691 -3.849 -6.369 1.00 97.00 98 GLU A O 1
ATOM 751 N N . ILE A 1 99 ? -7.484 -3.747 -6.764 1.00 96.88 99 ILE A N 1
ATOM 752 C CA . ILE A 1 99 ? -7.116 -3.760 -5.345 1.00 96.88 99 ILE A CA 1
ATOM 753 C C . ILE A 1 99 ? -7.583 -2.478 -4.655 1.00 96.88 99 ILE A C 1
ATOM 755 O O . ILE A 1 99 ? -8.083 -2.535 -3.533 1.00 96.88 99 ILE A O 1
ATOM 759 N N . GLY A 1 100 ? -7.504 -1.331 -5.332 1.00 94.75 100 GLY A N 1
ATOM 760 C CA . GLY A 1 100 ? -8.036 -0.063 -4.842 1.00 94.75 100 GLY A CA 1
ATOM 761 C C . GLY A 1 100 ? -9.523 -0.162 -4.501 1.00 94.75 100 GLY A C 1
ATOM 762 O O . GLY A 1 100 ? -9.927 0.224 -3.404 1.00 94.75 100 GLY A O 1
ATOM 763 N N . LYS A 1 101 ? -10.325 -0.782 -5.377 1.00 97.25 101 LYS A N 1
ATOM 764 C CA . LYS A 1 101 ? -11.747 -1.063 -5.112 1.00 97.25 101 LYS A CA 1
ATOM 765 C C . LYS A 1 101 ? -11.943 -2.005 -3.925 1.00 97.25 101 LYS A C 1
ATOM 767 O O . LYS A 1 101 ? -12.873 -1.801 -3.147 1.00 97.25 101 LYS A O 1
ATOM 772 N N . GLN A 1 102 ? -11.087 -3.016 -3.756 1.00 96.50 102 GLN A N 1
ATOM 773 C CA . GLN A 1 102 ? -11.145 -3.902 -2.586 1.00 96.50 102 GLN A CA 1
ATOM 774 C C . GLN A 1 102 ? -10.853 -3.139 -1.287 1.00 96.50 102 GLN A C 1
ATOM 776 O O . GLN A 1 102 ? -11.600 -3.274 -0.321 1.00 96.50 102 GLN A O 1
ATOM 781 N N . ILE A 1 103 ? -9.807 -2.308 -1.268 1.00 95.50 103 ILE A N 1
ATOM 782 C CA . ILE A 1 103 ? -9.461 -1.462 -0.117 1.00 95.50 103 ILE A CA 1
ATOM 783 C C . ILE A 1 103 ? -10.620 -0.517 0.210 1.00 95.50 103 ILE A C 1
ATOM 785 O O . ILE A 1 103 ? -11.026 -0.423 1.367 1.00 95.50 103 ILE A O 1
ATOM 789 N N . GLU A 1 104 ? -11.190 0.152 -0.795 1.00 94.69 104 GLU A N 1
ATOM 790 C CA . GLU A 1 104 ? -12.336 1.046 -0.610 1.00 94.69 104 GLU A CA 1
ATOM 791 C C . GLU A 1 104 ? -13.551 0.302 -0.038 1.00 94.69 104 GLU A C 1
ATOM 793 O O . GLU A 1 104 ? -14.175 0.773 0.917 1.00 94.69 104 GLU A O 1
ATOM 798 N N . ALA A 1 105 ? -13.868 -0.877 -0.579 1.00 96.62 105 ALA A N 1
ATOM 799 C CA . ALA A 1 105 ? -14.977 -1.699 -0.110 1.00 96.62 105 ALA A CA 1
ATOM 800 C C . ALA A 1 105 ? -14.802 -2.115 1.358 1.00 96.62 105 ALA A C 1
ATOM 802 O O . ALA A 1 105 ? -15.748 -1.996 2.139 1.00 96.62 105 ALA A O 1
ATOM 803 N N . GLU A 1 106 ? -13.600 -2.534 1.759 1.00 96.38 106 GLU A N 1
ATOM 804 C CA . GLU A 1 106 ? -13.315 -2.906 3.147 1.00 96.38 106 GLU A CA 1
ATOM 805 C C . GLU A 1 106 ? -13.337 -1.702 4.087 1.00 96.38 106 GLU A C 1
ATOM 807 O O . GLU A 1 106 ? -13.910 -1.780 5.171 1.00 96.38 106 GLU A O 1
ATOM 812 N N . MET A 1 107 ? -12.799 -0.556 3.669 1.00 93.00 107 MET A N 1
ATOM 813 C CA . MET A 1 107 ? -12.890 0.680 4.451 1.00 93.00 107 MET A CA 1
ATOM 814 C C . MET A 1 107 ? -14.346 1.106 4.657 1.00 93.00 107 MET A C 1
ATOM 816 O O . MET A 1 107 ? -14.734 1.482 5.765 1.00 93.00 107 MET A O 1
ATOM 820 N N . LYS A 1 108 ? -15.177 1.004 3.612 1.00 94.50 108 LYS A N 1
ATOM 821 C CA . LYS A 1 108 ? -16.614 1.269 3.703 1.00 94.50 108 LYS A CA 1
ATOM 822 C C . LYS A 1 108 ? -17.301 0.285 4.646 1.00 94.50 108 LYS A C 1
ATOM 824 O O . LYS A 1 108 ? -18.058 0.726 5.508 1.00 94.50 108 LYS A O 1
ATOM 829 N N . ARG A 1 109 ? -17.010 -1.015 4.523 1.00 95.94 109 ARG A N 1
ATOM 830 C CA . ARG A 1 109 ? -17.526 -2.060 5.418 1.00 95.94 109 ARG A CA 1
ATOM 831 C C . ARG A 1 109 ? -17.187 -1.741 6.870 1.00 95.94 109 ARG A C 1
ATOM 833 O O . ARG A 1 109 ? -18.092 -1.688 7.699 1.00 95.94 109 ARG A O 1
ATOM 840 N N . ILE A 1 110 ? -15.917 -1.455 7.161 1.00 95.06 110 ILE A N 1
ATOM 841 C CA . ILE A 1 110 ? -15.440 -1.070 8.494 1.00 95.06 110 ILE A CA 1
ATOM 842 C C . ILE A 1 110 ? -16.224 0.141 9.006 1.00 95.06 110 ILE A C 1
ATOM 844 O O . ILE A 1 110 ? -16.774 0.080 10.098 1.00 95.06 110 ILE A O 1
ATOM 848 N N . ALA A 1 111 ? -16.356 1.204 8.209 1.00 91.19 111 ALA A N 1
ATOM 849 C CA . ALA A 1 111 ? -17.085 2.405 8.613 1.00 91.19 111 ALA A CA 1
ATOM 850 C C . ALA A 1 111 ? -18.575 2.149 8.921 1.00 91.19 111 ALA A C 1
ATOM 852 O O . ALA A 1 111 ? -19.159 2.850 9.746 1.00 91.19 111 ALA A O 1
ATOM 853 N N . THR A 1 112 ? -19.201 1.167 8.266 1.00 93.19 112 THR A N 1
ATOM 854 C CA . THR A 1 112 ? -20.621 0.838 8.471 1.00 93.19 112 THR A CA 1
ATOM 855 C C . THR A 1 112 ? -20.871 -0.204 9.561 1.00 93.19 112 THR A C 1
ATOM 857 O O . THR A 1 112 ? -21.879 -0.129 10.263 1.00 93.19 112 THR A O 1
ATOM 860 N N . GLU A 1 113 ? -19.985 -1.188 9.698 1.00 92.69 113 GLU A N 1
ATOM 861 C CA . GLU A 1 113 ? -20.177 -2.353 10.568 1.00 92.69 113 GLU A CA 1
ATOM 862 C C . GLU A 1 113 ? -19.443 -2.209 11.904 1.00 92.69 113 GLU A C 1
ATOM 864 O O . GLU A 1 113 ? -19.957 -2.635 12.941 1.00 92.69 113 GLU A O 1
ATOM 869 N N . VAL A 1 114 ? -18.263 -1.581 11.906 1.00 92.19 114 VAL A N 1
ATOM 870 C CA . VAL A 1 114 ? -17.455 -1.379 13.111 1.00 92.19 114 VAL A CA 1
ATOM 871 C C . VAL A 1 114 ? -17.907 -0.094 13.790 1.00 92.19 114 VAL A C 1
ATOM 873 O O . VAL A 1 114 ? -17.566 1.014 13.389 1.00 92.19 114 VAL A O 1
ATOM 876 N N . LYS A 1 115 ? -18.693 -0.253 14.855 1.00 88.94 115 LYS A N 1
ATOM 877 C CA . LYS A 1 115 ? -19.264 0.868 15.621 1.00 88.94 115 LYS A CA 1
ATOM 878 C C . LYS A 1 115 ? -18.320 1.445 16.674 1.00 88.94 115 LYS A C 1
ATOM 880 O O . LYS A 1 115 ? -18.680 2.420 17.326 1.00 88.94 115 LYS A O 1
ATOM 885 N N . ASP A 1 116 ? -17.154 0.8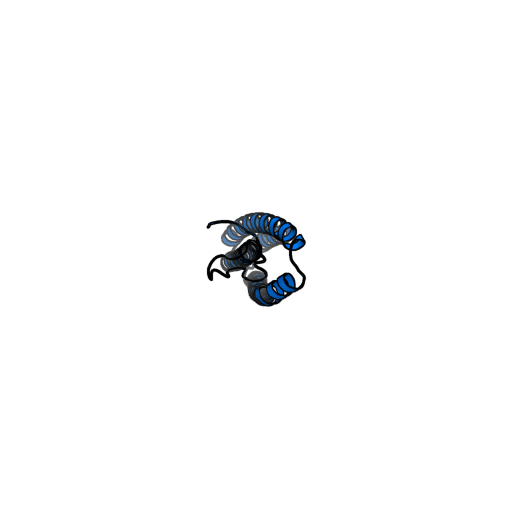35 16.878 1.00 90.06 116 ASP A N 1
ATOM 886 C CA . ASP A 1 116 ? -16.187 1.293 17.873 1.00 90.06 116 ASP A CA 1
ATOM 887 C C . ASP A 1 116 ? -15.409 2.515 17.340 1.00 90.06 116 ASP A C 1
ATOM 889 O O . ASP A 1 116 ? -14.594 2.379 16.420 1.00 90.06 116 ASP A O 1
ATOM 893 N N . PRO A 1 117 ? -15.609 3.715 17.914 1.00 87.81 117 PRO A N 1
ATOM 894 C CA . PRO A 1 117 ? -14.949 4.927 17.441 1.00 87.81 117 PRO A CA 1
ATOM 895 C C . PRO A 1 117 ? -13.429 4.901 17.650 1.00 87.81 117 PRO A C 1
ATOM 897 O O . PRO A 1 117 ? -12.699 5.518 16.875 1.00 87.81 117 PRO A O 1
ATOM 900 N N . ALA A 1 118 ? -12.924 4.177 18.654 1.00 88.38 118 ALA A N 1
ATOM 901 C CA . ALA A 1 118 ? -11.488 4.030 18.862 1.00 88.38 118 ALA A CA 1
ATOM 902 C C . ALA A 1 118 ? -10.863 3.134 17.783 1.00 88.38 118 ALA A C 1
ATOM 904 O O . ALA A 1 118 ? -9.762 3.429 17.316 1.00 88.38 118 ALA A O 1
ATOM 905 N N . ALA A 1 119 ? -11.573 2.085 17.353 1.00 89.56 119 ALA A N 1
ATOM 906 C CA . ALA A 1 119 ? -11.149 1.239 16.237 1.00 89.56 119 ALA A CA 1
ATOM 907 C C . ALA A 1 119 ? -11.028 2.058 14.940 1.00 89.56 119 ALA A C 1
ATOM 909 O O . ALA A 1 119 ? -9.981 2.046 14.287 1.00 89.56 119 ALA A O 1
ATOM 910 N N . LEU A 1 120 ? -12.063 2.845 14.622 1.00 90.25 120 LEU A N 1
ATOM 911 C CA . LEU A 1 120 ? -12.087 3.722 13.447 1.00 90.25 120 LEU A CA 1
ATOM 912 C C . LEU A 1 120 ? -10.977 4.781 13.489 1.00 90.25 120 LEU A C 1
ATOM 914 O O . LEU A 1 120 ? -10.305 5.011 12.486 1.00 90.25 120 LEU A O 1
ATOM 918 N N . MET A 1 121 ? -10.743 5.396 14.652 1.00 91.12 121 MET A N 1
ATOM 919 C CA . MET A 1 121 ? -9.693 6.404 14.821 1.00 91.12 121 MET A CA 1
ATOM 920 C C . MET A 1 121 ? -8.293 5.821 14.590 1.00 91.12 121 MET A C 1
ATOM 922 O O . MET A 1 121 ? -7.474 6.444 13.914 1.00 91.12 121 MET A O 1
ATOM 926 N N . LYS A 1 122 ? -8.008 4.626 15.124 1.00 88.81 122 LYS A N 1
ATOM 927 C CA . LYS A 1 122 ? -6.694 3.981 14.972 1.00 88.81 122 LYS A CA 1
ATOM 928 C C . LYS A 1 122 ? -6.398 3.594 13.527 1.00 88.81 122 LYS A C 1
ATOM 930 O O . LYS A 1 122 ? -5.309 3.886 13.034 1.00 88.81 122 LYS A O 1
ATOM 935 N N . LEU A 1 123 ? -7.371 2.995 12.844 1.00 89.44 123 LEU A N 1
ATOM 936 C CA . LEU A 1 123 ? -7.258 2.688 11.418 1.00 89.44 123 LEU A CA 1
ATOM 937 C C . LEU A 1 123 ? -7.118 3.952 10.574 1.00 89.44 123 LEU A C 1
ATOM 939 O O . LEU A 1 123 ? -6.2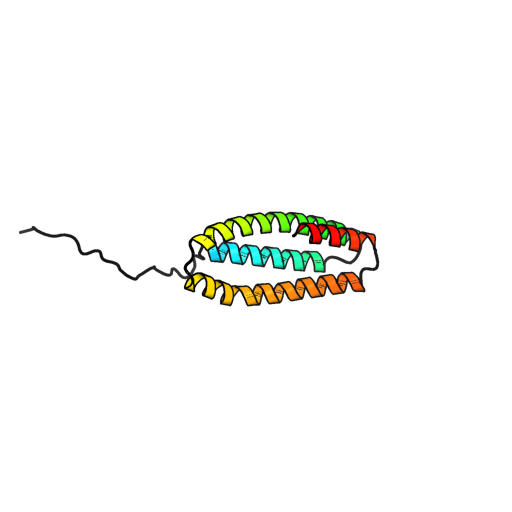32 4.022 9.729 1.00 89.44 123 LEU A O 1
ATOM 943 N N . GLY A 1 124 ? -7.934 4.973 10.845 1.00 89.06 124 GLY A N 1
ATOM 944 C CA . GLY A 1 124 ? -7.850 6.259 10.157 1.00 89.06 124 GLY A CA 1
ATOM 945 C C . GLY A 1 124 ? -6.468 6.905 10.282 1.00 89.06 124 GLY A C 1
ATOM 946 O O . GLY A 1 124 ? -5.936 7.396 9.290 1.00 89.06 124 GLY A O 1
ATOM 947 N N . ALA A 1 125 ? -5.851 6.850 11.466 1.00 89.75 125 ALA A N 1
ATOM 948 C CA . ALA A 1 125 ? -4.497 7.356 11.680 1.00 89.75 125 ALA A CA 1
ATOM 949 C C . ALA A 1 125 ? -3.443 6.571 10.880 1.00 89.75 125 ALA A C 1
ATOM 951 O O . ALA A 1 125 ? -2.615 7.180 10.209 1.00 89.75 125 ALA A O 1
ATOM 952 N N . ALA A 1 126 ? -3.499 5.233 10.894 1.00 90.44 126 ALA A N 1
ATOM 953 C CA . ALA A 1 126 ? -2.565 4.403 10.127 1.00 90.44 126 ALA A CA 1
ATOM 954 C C . ALA A 1 126 ? -2.678 4.641 8.612 1.00 90.44 126 ALA A C 1
ATOM 956 O O . ALA A 1 126 ? -1.663 4.755 7.932 1.00 90.44 126 ALA A O 1
ATOM 957 N N . MET A 1 127 ? -3.900 4.784 8.096 1.00 87.25 127 MET A N 1
ATOM 958 C CA . MET A 1 127 ? -4.138 5.083 6.680 1.00 87.25 127 MET A CA 1
ATOM 959 C C . MET A 1 127 ? -3.702 6.507 6.304 1.00 87.25 127 MET A C 1
ATOM 961 O O . MET A 1 127 ? -3.226 6.734 5.196 1.00 87.25 127 MET A O 1
ATOM 965 N N . ALA A 1 128 ? -3.839 7.482 7.208 1.00 87.25 128 ALA A N 1
ATOM 966 C CA . ALA A 1 128 ? -3.396 8.855 6.963 1.00 87.25 128 ALA A CA 1
ATOM 967 C C . ALA A 1 128 ? -1.866 8.974 6.859 1.00 87.25 128 ALA A C 1
ATOM 969 O O . ALA A 1 128 ? -1.378 9.801 6.093 1.00 87.25 128 ALA A O 1
ATOM 970 N N . GLU A 1 129 ? -1.123 8.134 7.583 1.00 80.81 129 GLU A N 1
ATOM 971 C CA . GLU A 1 129 ? 0.343 8.051 7.512 1.00 80.81 129 GLU A CA 1
ATOM 972 C C . GLU A 1 129 ? 0.863 7.442 6.196 1.00 80.81 129 GLU A C 1
ATOM 974 O O . GLU A 1 129 ? 2.064 7.481 5.945 1.00 80.81 129 GLU A O 1
ATOM 979 N N . MET A 1 130 ? -0.013 6.893 5.344 1.00 76.12 130 MET A N 1
ATOM 980 C CA . MET A 1 130 ? 0.372 6.384 4.021 1.00 76.12 130 MET A CA 1
ATOM 981 C C . MET A 1 130 ? 0.544 7.478 2.950 1.00 76.12 130 MET A C 1
ATOM 983 O O . MET A 1 130 ? 1.007 7.165 1.853 1.00 76.12 130 MET A O 1
ATOM 987 N N . LYS A 1 131 ? 0.129 8.723 3.224 1.00 60.19 131 LYS A N 1
ATOM 988 C CA . LYS A 1 131 ? 0.303 9.871 2.314 1.00 60.19 131 LYS A CA 1
ATOM 989 C C . LYS A 1 131 ? 1.726 10.419 2.346 1.00 60.19 131 LYS A C 1
ATOM 991 O O . LYS A 1 131 ? 2.199 10.812 1.257 1.00 60.19 131 LYS A O 1
#